Protein AF-A0A7D9J561-F1 (afdb_monomer_lite)

pLDDT: mean 84.23, std 17.69, range [35.81, 98.06]

InterPro domains:
  IPR003958 Transcription factor CBF/NF-Y/archaeal histone domain [PF00808] (13-58)
  IPR009072 Histone-fold [G3DSA:1.10.20.10] (4-69)
  IPR009072 Histone-fold [SSF47113] (13-59)
  IPR050568 Transcription/DNA replication regulator [PTHR10252] (4-58)

Structure (mmCIF, N/CA/C/O backbone):
data_AF-A0A7D9J561-F1
#
_entry.id   AF-A0A7D9J561-F1
#
loop_
_atom_site.group_PDB
_atom_site.id
_atom_site.type_symbol
_atom_site.label_atom_id
_atom_site.label_alt_id
_atom_site.label_comp_id
_atom_site.label_asym_id
_atom_site.label_entity_id
_atom_site.label_seq_id
_atom_site.pdbx_PDB_ins_code
_atom_site.Cartn_x
_atom_site.Cartn_y
_atom_site.Cartn_z
_atom_site.occupancy
_atom_site.B_iso_or_equiv
_atom_site.auth_seq_id
_atom_site.auth_comp_id
_atom_site.auth_asym_id
_atom_site.auth_atom_id
_atom_site.pdbx_PDB_model_num
ATOM 1 N N . MET A 1 1 ? 23.301 -20.446 25.105 1.00 35.81 1 MET A N 1
ATOM 2 C CA . MET A 1 1 ? 22.258 -19.406 24.994 1.00 35.81 1 MET A CA 1
ATOM 3 C C . MET A 1 1 ? 22.082 -19.138 23.512 1.00 35.81 1 MET A C 1
ATOM 5 O O . MET A 1 1 ? 23.030 -18.684 22.892 1.00 35.81 1 MET A O 1
ATOM 9 N N . ALA A 1 2 ? 20.969 -19.571 22.919 1.00 36.94 2 ALA A N 1
ATOM 10 C CA . ALA A 1 2 ? 20.708 -19.367 21.496 1.00 36.94 2 ALA A CA 1
ATOM 11 C C . A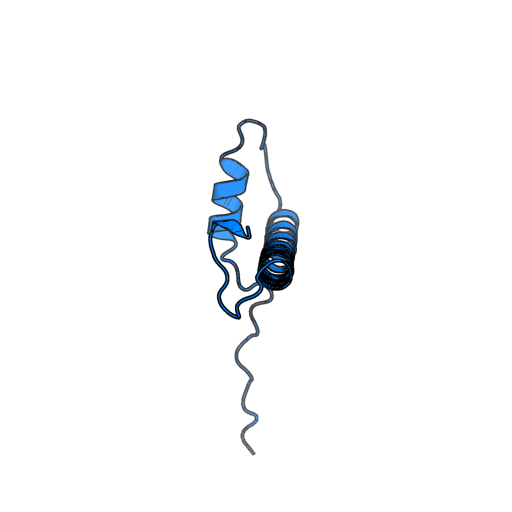LA A 1 2 ? 19.969 -18.038 21.341 1.00 36.94 2 ALA A C 1
ATOM 13 O O . ALA A 1 2 ? 18.822 -17.910 21.769 1.00 36.94 2 ALA A O 1
ATOM 14 N N . GLU A 1 3 ? 20.660 -17.044 20.796 1.00 36.47 3 GLU A N 1
ATOM 15 C CA . GLU A 1 3 ? 20.073 -15.763 20.433 1.00 36.47 3 GLU A CA 1
ATOM 16 C C . GLU A 1 3 ? 19.105 -16.006 19.271 1.00 36.47 3 GLU A C 1
ATOM 18 O O . GLU A 1 3 ? 19.481 -16.431 18.177 1.00 36.47 3 GLU A O 1
ATOM 23 N N . LYS A 1 4 ? 17.815 -15.853 19.558 1.00 37.78 4 LYS A N 1
ATOM 24 C CA . LYS A 1 4 ? 16.736 -16.006 18.592 1.00 37.78 4 LYS A CA 1
ATOM 25 C C . LYS A 1 4 ? 16.792 -14.780 17.684 1.00 37.78 4 LYS A C 1
ATOM 27 O O . LYS A 1 4 ? 16.393 -13.700 18.106 1.00 37.78 4 LYS A O 1
ATOM 32 N N . ILE A 1 5 ? 17.311 -14.944 16.470 1.00 46.19 5 ILE A N 1
ATOM 33 C CA . ILE A 1 5 ? 17.265 -13.917 15.424 1.00 46.19 5 ILE A CA 1
ATOM 34 C C . ILE A 1 5 ? 15.779 -13.610 15.183 1.00 46.19 5 ILE A C 1
ATOM 36 O O . ILE A 1 5 ? 15.057 -14.433 14.614 1.00 46.19 5 ILE A O 1
ATOM 40 N N . GLU A 1 6 ? 15.290 -12.476 15.699 1.00 44.44 6 GLU A N 1
ATOM 41 C CA . GLU A 1 6 ? 13.983 -11.933 15.327 1.00 44.44 6 GLU A CA 1
ATOM 42 C C . GLU A 1 6 ? 13.978 -11.809 13.803 1.00 44.44 6 GLU A C 1
ATOM 44 O O . GLU A 1 6 ? 14.793 -11.078 13.242 1.00 44.44 6 GLU A O 1
ATOM 49 N N . GLY A 1 7 ? 13.116 -12.588 13.140 1.00 45.25 7 GLY A N 1
ATOM 50 C CA . GLY A 1 7 ? 13.047 -12.652 11.684 1.00 45.25 7 GLY A CA 1
ATOM 51 C C . GLY A 1 7 ? 13.018 -11.251 11.086 1.00 45.25 7 GLY A C 1
ATOM 52 O O . GLY A 1 7 ? 12.270 -10.405 11.574 1.00 45.25 7 GLY A O 1
ATOM 53 N N . GLU A 1 8 ? 13.867 -11.024 10.079 1.00 44.69 8 GLU A N 1
ATOM 54 C CA . GLU A 1 8 ? 14.037 -9.756 9.367 1.00 44.69 8 GLU A CA 1
ATOM 55 C C . GLU A 1 8 ? 12.713 -8.990 9.295 1.00 44.69 8 GLU A C 1
ATOM 57 O O . GLU A 1 8 ? 11.808 -9.343 8.530 1.00 44.69 8 GLU A O 1
ATOM 62 N N . LYS A 1 9 ? 12.569 -7.951 10.129 1.00 57.38 9 LYS A N 1
ATOM 63 C CA . LYS A 1 9 ? 11.431 -7.037 10.045 1.00 57.38 9 LYS A CA 1
ATOM 64 C C . LYS A 1 9 ? 11.522 -6.401 8.670 1.00 57.38 9 LYS A C 1
ATOM 66 O O . LYS A 1 9 ? 12.347 -5.514 8.453 1.00 57.38 9 LYS A O 1
ATOM 71 N N . LYS A 1 10 ? 10.717 -6.894 7.722 1.00 70.75 10 LYS A N 1
ATOM 72 C CA . LYS A 1 10 ? 10.609 -6.280 6.402 1.00 70.75 10 LYS A CA 1
ATOM 73 C C . LYS A 1 10 ? 10.358 -4.800 6.630 1.00 70.75 1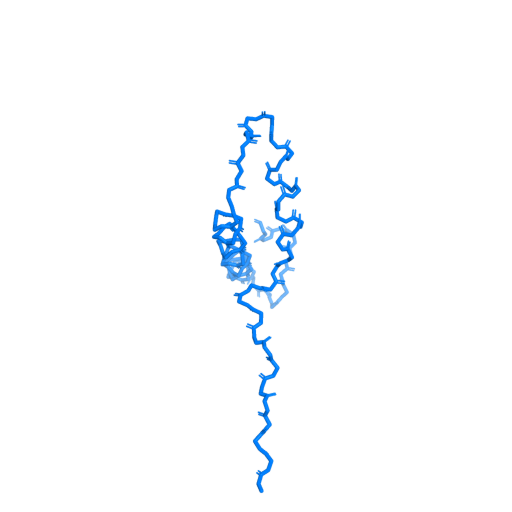0 LYS A C 1
ATOM 75 O O . LYS A 1 10 ? 9.405 -4.428 7.312 1.00 70.75 10 LYS A O 1
ATOM 80 N N . LEU A 1 11 ? 11.241 -3.969 6.079 1.00 86.94 11 LEU A N 1
ATOM 81 C CA . LEU A 1 11 ? 11.169 -2.529 6.283 1.00 86.94 11 LEU A CA 1
ATOM 82 C C . LEU A 1 11 ? 9.824 -1.976 5.821 1.00 86.94 11 LEU A C 1
ATOM 84 O O . LEU A 1 11 ? 9.394 -0.994 6.392 1.00 86.94 11 LEU A O 1
ATOM 88 N N . VAL A 1 12 ? 9.147 -2.621 4.866 1.00 92.56 12 VAL A N 1
ATOM 89 C CA . VAL A 1 12 ? 7.761 -2.363 4.439 1.00 92.56 12 VAL A CA 1
ATOM 90 C C . VAL A 1 12 ? 6.935 -3.652 4.489 1.00 92.56 12 VAL A C 1
ATOM 92 O O . VAL A 1 12 ? 7.428 -4.736 4.176 1.00 92.56 12 VAL A O 1
ATOM 95 N N . SER A 1 13 ? 5.666 -3.521 4.850 1.00 93.12 13 SER A N 1
ATOM 96 C CA . SER A 1 13 ? 4.646 -4.569 4.834 1.00 93.12 13 SER A CA 1
ATOM 97 C C . SER A 1 13 ? 4.024 -4.740 3.446 1.00 93.12 13 SER A C 1
ATOM 99 O O . SER A 1 13 ? 3.658 -5.854 3.066 1.00 93.12 13 SER A O 1
ATOM 101 N N . LEU A 1 14 ? 3.914 -3.657 2.667 1.00 94.62 14 LEU A N 1
ATOM 102 C CA . LEU A 1 14 ? 3.353 -3.705 1.317 1.00 94.62 14 LEU A CA 1
ATOM 103 C C . LEU A 1 14 ? 4.368 -4.241 0.287 1.00 94.62 14 LEU A C 1
ATOM 105 O O . LEU A 1 14 ? 5.543 -3.862 0.299 1.00 94.62 14 LEU A O 1
ATOM 109 N N . PRO A 1 15 ? 3.938 -5.093 -0.664 1.00 95.25 15 PRO A N 1
ATOM 110 C CA . PRO A 1 15 ? 4.831 -5.640 -1.678 1.00 95.25 15 PRO A CA 1
ATOM 111 C C . PRO A 1 15 ? 5.251 -4.569 -2.698 1.00 95.25 15 PRO A C 1
ATOM 113 O O . PRO A 1 15 ? 4.446 -4.122 -3.517 1.00 95.25 15 PRO A O 1
ATOM 116 N N . LEU A 1 16 ? 6.544 -4.219 -2.714 1.00 95.38 16 LEU A N 1
ATOM 117 C CA . LEU A 1 16 ? 7.116 -3.187 -3.599 1.00 95.38 16 LEU A CA 1
ATOM 118 C C . LEU A 1 16 ? 6.828 -3.425 -5.090 1.00 95.38 16 LEU A C 1
ATOM 120 O O . LEU A 1 16 ? 6.609 -2.473 -5.836 1.00 95.38 16 LEU A O 1
ATOM 124 N N . ALA A 1 17 ? 6.783 -4.686 -5.532 1.00 95.31 17 ALA A N 1
ATOM 125 C CA . ALA A 1 17 ? 6.440 -5.024 -6.913 1.00 95.31 17 ALA A CA 1
ATOM 126 C C . ALA A 1 17 ? 5.026 -4.544 -7.286 1.00 95.31 17 ALA A C 1
ATOM 128 O O . ALA A 1 17 ? 4.831 -3.986 -8.364 1.00 95.31 17 ALA A O 1
ATOM 129 N N . ARG A 1 18 ? 4.055 -4.689 -6.373 1.00 96.75 18 ARG A N 1
ATOM 130 C CA . ARG A 1 18 ? 2.677 -4.240 -6.597 1.00 96.75 18 ARG A CA 1
ATOM 131 C C . ARG A 1 18 ? 2.583 -2.720 -6.605 1.00 96.75 18 ARG A C 1
ATOM 133 O O . ARG A 1 18 ? 1.921 -2.180 -7.486 1.00 96.75 18 ARG A O 1
ATOM 140 N N . ILE A 1 19 ? 3.282 -2.054 -5.682 1.00 96.62 19 ILE A N 1
ATOM 141 C CA . ILE A 1 19 ? 3.394 -0.589 -5.647 1.00 96.62 19 ILE A CA 1
ATOM 142 C C . ILE A 1 19 ? 3.945 -0.080 -6.982 1.00 96.62 19 ILE A C 1
ATOM 144 O O . ILE A 1 19 ? 3.319 0.756 -7.624 1.00 96.62 19 ILE A O 1
ATOM 148 N N . LYS A 1 20 ? 5.043 -0.665 -7.473 1.00 95.00 20 LYS A N 1
ATOM 149 C CA . LYS A 1 20 ? 5.633 -0.320 -8.772 1.00 95.00 20 LYS A CA 1
ATOM 150 C C . LYS A 1 20 ? 4.650 -0.495 -9.932 1.00 95.00 20 LYS A C 1
ATOM 152 O O . LYS A 1 20 ? 4.584 0.375 -10.794 1.00 95.00 20 LYS A O 1
ATOM 157 N N . THR A 1 21 ? 3.901 -1.600 -9.974 1.00 95.88 21 THR A N 1
ATOM 158 C CA . THR A 1 21 ? 2.888 -1.833 -11.018 1.00 95.88 21 THR A CA 1
ATOM 159 C C . THR A 1 21 ? 1.783 -0.780 -10.987 1.00 95.88 21 THR A C 1
ATOM 161 O O . THR A 1 21 ? 1.401 -0.298 -12.046 1.00 95.88 21 THR A O 1
ATOM 164 N N . ILE A 1 22 ? 1.292 -0.410 -9.800 1.00 96.25 22 ILE A N 1
ATOM 165 C CA . ILE A 1 22 ? 0.263 0.630 -9.644 1.00 96.25 22 ILE A CA 1
ATOM 166 C C . ILE A 1 22 ? 0.814 1.991 -10.068 1.00 96.25 22 ILE A C 1
ATOM 168 O O . ILE A 1 22 ? 0.170 2.696 -10.828 1.00 96.25 22 ILE A O 1
ATOM 172 N N . MET A 1 23 ? 2.027 2.356 -9.647 1.00 95.19 23 MET A N 1
ATOM 173 C CA . MET A 1 23 ? 2.615 3.630 -10.064 1.00 95.19 23 MET A CA 1
ATOM 174 C C . MET A 1 23 ? 2.746 3.703 -11.599 1.00 95.19 23 MET A C 1
ATOM 176 O O . MET A 1 23 ? 2.404 4.717 -12.203 1.00 95.19 23 MET A O 1
ATOM 180 N N . LYS A 1 24 ? 3.169 2.601 -12.240 1.00 93.69 24 LYS A N 1
ATOM 181 C CA . LYS A 1 24 ? 3.327 2.491 -13.701 1.00 93.69 24 LYS A CA 1
ATOM 182 C C . LYS A 1 24 ? 2.019 2.461 -14.492 1.00 93.69 24 LYS A C 1
ATOM 184 O O . LYS A 1 24 ? 2.078 2.517 -15.715 1.00 93.69 24 LYS A O 1
ATOM 189 N N . SER A 1 25 ? 0.859 2.336 -13.844 1.00 94.50 25 SER A N 1
ATOM 190 C CA . SER A 1 25 ? -0.416 2.432 -14.563 1.00 94.50 25 SER A CA 1
ATOM 191 C C . SER A 1 25 ? -0.763 3.871 -14.946 1.00 94.50 25 SER A C 1
ATOM 193 O O . SER A 1 25 ? -1.696 4.073 -15.716 1.00 94.50 25 SER A O 1
ATOM 195 N N . SER A 1 26 ? -0.043 4.864 -14.411 1.00 91.12 26 SER A N 1
ATOM 196 C CA . SER A 1 26 ? -0.165 6.252 -14.848 1.00 91.12 26 SER A CA 1
ATOM 197 C C . SER A 1 26 ? 0.579 6.473 -16.175 1.00 91.12 26 SER A C 1
ATOM 199 O O . SER A 1 26 ? 1.757 6.109 -16.258 1.00 91.12 26 SER A O 1
ATOM 201 N N . PRO A 1 27 ? -0.054 7.094 -17.190 1.00 87.69 27 PRO A N 1
ATOM 202 C CA . PRO A 1 27 ? 0.582 7.373 -18.481 1.00 87.69 27 PRO A CA 1
ATOM 203 C C . PRO A 1 27 ? 1.761 8.353 -18.374 1.00 87.69 27 PRO A C 1
ATOM 205 O O . PRO A 1 27 ? 2.673 8.297 -19.194 1.00 87.69 27 PRO A O 1
ATOM 208 N N . ASP A 1 28 ? 1.783 9.197 -17.341 1.00 88.56 28 ASP A N 1
ATOM 209 C CA . ASP A 1 28 ? 2.826 10.212 -17.137 1.00 88.56 28 ASP A CA 1
ATOM 210 C C . ASP A 1 28 ? 4.047 9.673 -16.378 1.00 88.56 28 ASP A C 1
ATOM 212 O O . ASP A 1 28 ? 5.037 10.378 -16.162 1.00 88.56 28 ASP A O 1
ATOM 216 N N . MET A 1 29 ? 3.999 8.415 -15.936 1.00 87.00 29 MET A N 1
ATOM 217 C CA . MET A 1 29 ? 5.097 7.828 -15.191 1.00 87.00 29 MET A CA 1
ATOM 218 C C . MET A 1 29 ? 6.19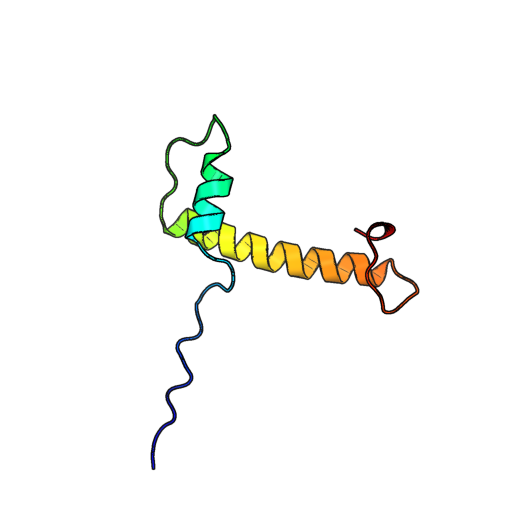9 7.333 -16.132 1.00 87.00 29 MET A C 1
ATOM 220 O O . MET A 1 29 ? 6.100 6.258 -16.718 1.00 87.00 29 MET A O 1
ATOM 224 N N . SER A 1 30 ? 7.309 8.068 -16.192 1.00 80.75 30 SER A N 1
ATOM 225 C CA . SER A 1 30 ? 8.490 7.657 -16.957 1.00 80.75 30 SER A CA 1
ATOM 226 C C . SER A 1 30 ? 9.294 6.562 -16.235 1.00 80.75 30 SER A C 1
ATOM 228 O O . SER A 1 30 ? 9.295 5.404 -16.649 1.00 80.75 30 SER A O 1
ATOM 230 N N . HIS A 1 31 ? 9.968 6.900 -15.132 1.00 81.25 31 HIS A N 1
ATOM 231 C CA . HIS A 1 31 ? 10.805 5.984 -14.353 1.00 81.25 31 HIS A CA 1
ATOM 232 C C . HIS A 1 31 ? 10.772 6.349 -12.862 1.00 81.25 31 HIS A C 1
ATOM 234 O O . HIS A 1 31 ? 10.993 7.499 -12.500 1.00 81.25 31 HIS A O 1
ATOM 240 N N . ALA A 1 32 ? 10.552 5.361 -11.987 1.00 86.06 32 ALA A N 1
ATOM 241 C CA . ALA A 1 32 ? 10.743 5.510 -10.541 1.00 86.06 32 ALA A CA 1
ATOM 242 C C . ALA A 1 32 ? 11.912 4.659 -10.049 1.00 86.06 32 ALA A C 1
ATOM 244 O O . ALA A 1 32 ? 11.989 3.460 -10.344 1.00 86.06 32 ALA A O 1
ATOM 245 N N . GLY A 1 33 ? 12.782 5.291 -9.261 1.00 92.19 33 GLY A N 1
ATOM 246 C CA . GLY A 1 33 ? 13.858 4.625 -8.539 1.00 92.19 33 GLY A CA 1
ATOM 247 C C . GLY A 1 33 ? 13.334 3.748 -7.400 1.00 92.19 33 GLY A C 1
ATOM 248 O O . GLY A 1 33 ? 12.198 3.894 -6.943 1.00 92.19 33 GLY A O 1
ATOM 249 N N . GLN A 1 34 ? 14.178 2.830 -6.926 1.00 93.00 34 GLN A N 1
ATOM 250 C CA . GLN A 1 34 ? 13.826 1.910 -5.840 1.00 93.00 34 GLN A CA 1
ATOM 251 C C . GLN A 1 34 ? 13.464 2.650 -4.544 1.00 93.00 34 GLN A C 1
ATOM 253 O O . GLN A 1 34 ? 12.504 2.269 -3.878 1.00 93.00 34 GLN A O 1
ATOM 258 N N . GLU A 1 35 ? 14.172 3.735 -4.228 1.00 94.31 35 GLU A N 1
ATOM 259 C CA . GLU A 1 35 ? 13.889 4.579 -3.062 1.00 94.31 35 GLU A CA 1
ATOM 260 C C . GLU A 1 35 ? 12.517 5.251 -3.162 1.00 94.31 35 GLU A C 1
ATOM 262 O O . GLU A 1 35 ? 11.760 5.248 -2.198 1.00 94.31 35 GLU A O 1
ATOM 267 N N . SER A 1 36 ? 12.135 5.748 -4.343 1.00 94.88 36 SER A N 1
ATOM 268 C CA . SER A 1 36 ? 10.810 6.339 -4.560 1.00 94.88 36 SER A CA 1
ATOM 269 C C . SER A 1 36 ? 9.697 5.309 -4.357 1.00 94.88 36 SER A C 1
ATOM 271 O O . SER A 1 36 ? 8.699 5.600 -3.706 1.00 94.88 36 SER A O 1
ATOM 273 N N . ILE A 1 37 ? 9.878 4.086 -4.869 1.00 95.56 37 ILE A N 1
ATOM 274 C CA . ILE A 1 37 ? 8.911 2.990 -4.689 1.00 95.56 37 ILE A CA 1
ATOM 275 C C . ILE A 1 37 ? 8.803 2.616 -3.203 1.00 95.56 37 ILE A C 1
ATOM 277 O O . ILE A 1 37 ? 7.701 2.397 -2.703 1.00 95.56 37 ILE A O 1
ATOM 281 N N . PHE A 1 38 ? 9.928 2.577 -2.486 1.00 96.25 38 PHE A N 1
ATOM 282 C CA . PHE A 1 38 ? 9.962 2.326 -1.045 1.00 96.25 38 PHE A CA 1
ATOM 283 C C . PHE A 1 38 ? 9.248 3.425 -0.245 1.00 96.25 38 PHE A C 1
ATOM 285 O O . PHE A 1 38 ? 8.418 3.123 0.612 1.00 96.25 38 PHE A O 1
ATOM 292 N N . MET A 1 39 ? 9.510 4.696 -0.557 1.00 96.38 39 MET A N 1
ATOM 293 C CA . MET A 1 39 ? 8.858 5.837 0.089 1.00 96.38 39 MET A CA 1
ATOM 294 C C . MET A 1 39 ? 7.351 5.838 -0.156 1.00 96.38 39 MET A C 1
ATOM 296 O O . MET A 1 39 ? 6.581 6.043 0.779 1.00 96.38 39 MET A O 1
ATOM 300 N N . VAL A 1 40 ? 6.912 5.541 -1.383 1.00 96.56 40 VAL A N 1
ATOM 301 C CA . VAL A 1 40 ? 5.484 5.401 -1.695 1.00 96.56 40 VAL A CA 1
ATOM 302 C C . VAL A 1 40 ? 4.867 4.236 -0.926 1.00 96.56 40 VAL A C 1
ATOM 304 O O . VAL A 1 40 ? 3.777 4.392 -0.381 1.00 96.56 40 VAL A O 1
ATOM 307 N N . ALA A 1 41 ? 5.553 3.095 -0.812 1.00 97.31 41 ALA A N 1
ATOM 308 C CA . ALA A 1 41 ? 5.075 1.984 0.010 1.00 97.31 41 ALA A CA 1
ATOM 309 C C . ALA A 1 41 ? 4.872 2.415 1.473 1.00 97.31 41 ALA A C 1
ATOM 311 O O . ALA A 1 41 ? 3.822 2.138 2.049 1.00 97.31 41 ALA A O 1
ATOM 312 N N . LYS A 1 42 ? 5.815 3.179 2.041 1.00 96.88 42 LYS A N 1
ATOM 313 C CA . LYS A 1 42 ? 5.688 3.719 3.400 1.00 96.88 42 LYS A CA 1
ATOM 314 C C . LYS A 1 42 ? 4.576 4.732 3.574 1.00 96.88 42 LYS A C 1
ATOM 316 O O . LYS A 1 42 ? 3.803 4.624 4.522 1.00 96.88 42 LYS A O 1
ATOM 321 N N . ALA A 1 43 ? 4.459 5.675 2.652 1.00 97.56 43 ALA A N 1
ATOM 322 C CA . ALA A 1 43 ? 3.363 6.630 2.663 1.00 97.56 43 ALA A CA 1
ATOM 323 C C . ALA A 1 43 ? 2.003 5.918 2.560 1.00 97.56 43 ALA A C 1
ATOM 325 O O . ALA A 1 43 ? 1.069 6.282 3.264 1.00 97.56 43 ALA A O 1
ATOM 326 N N . THR A 1 44 ? 1.909 4.863 1.745 1.00 98.06 44 THR A N 1
ATOM 327 C CA . THR A 1 44 ? 0.676 4.081 1.576 1.00 98.06 44 THR A CA 1
ATOM 328 C C . THR A 1 44 ? 0.305 3.321 2.851 1.00 98.06 44 THR A C 1
ATOM 330 O O . THR A 1 44 ? -0.866 3.283 3.212 1.00 98.06 44 THR A O 1
ATOM 333 N N . GLU A 1 45 ? 1.277 2.750 3.567 1.00 96.94 45 GLU A N 1
ATOM 334 C CA . GLU A 1 45 ? 1.033 2.105 4.868 1.00 96.94 45 GLU A CA 1
ATOM 335 C C . GLU A 1 45 ? 0.456 3.090 5.887 1.00 96.94 45 GLU A C 1
ATOM 337 O O . GLU A 1 45 ? -0.579 2.816 6.494 1.00 96.94 45 GLU A O 1
ATOM 342 N N . LEU A 1 46 ? 1.087 4.260 6.019 1.00 97.25 46 LEU A N 1
ATOM 343 C CA . LEU A 1 46 ? 0.629 5.316 6.923 1.00 97.25 46 LEU A CA 1
ATOM 344 C C . LEU A 1 46 ? -0.748 5.853 6.521 1.00 97.25 46 LEU A C 1
ATOM 346 O O . LEU A 1 46 ? -1.582 6.116 7.383 1.00 97.25 46 LEU A O 1
ATOM 350 N N . PHE A 1 47 ? -1.004 5.985 5.218 1.00 97.88 47 PHE A N 1
ATOM 351 C CA . PHE A 1 47 ? -2.297 6.416 4.702 1.00 97.88 47 PHE A CA 1
ATOM 352 C C . PHE A 1 47 ? -3.410 5.427 5.059 1.00 97.88 47 PHE A C 1
ATOM 354 O O . PHE A 1 47 ? -4.459 5.851 5.530 1.00 97.88 47 PHE A O 1
ATOM 361 N N . VAL A 1 48 ? -3.186 4.120 4.886 1.00 96.75 48 VAL A N 1
ATOM 362 C CA . VAL A 1 48 ? -4.180 3.093 5.242 1.00 96.75 48 VAL A CA 1
ATOM 363 C C . VAL A 1 48 ? -4.444 3.081 6.747 1.00 96.75 48 VAL A C 1
ATOM 365 O O . VAL A 1 48 ? -5.598 2.994 7.161 1.00 96.75 48 VAL A O 1
ATOM 368 N N . GLU A 1 49 ? -3.399 3.204 7.571 1.00 95.75 49 GLU A N 1
ATOM 369 C CA . GLU A 1 49 ? -3.551 3.304 9.026 1.00 95.75 49 GLU A CA 1
ATOM 370 C C . GLU A 1 49 ? -4.372 4.537 9.422 1.00 95.75 49 GLU A C 1
ATOM 372 O O . GLU A 1 49 ? -5.292 4.440 10.237 1.00 95.75 49 GLU A O 1
ATOM 377 N N . TYR A 1 50 ? -4.053 5.691 8.838 1.00 96.25 50 TYR A N 1
ATOM 378 C CA . TYR A 1 50 ? -4.780 6.931 9.074 1.00 96.25 50 TYR A CA 1
ATOM 379 C C . TYR A 1 50 ? -6.245 6.808 8.647 1.00 96.25 50 TYR A C 1
ATOM 381 O O . TYR A 1 50 ? -7.135 7.063 9.454 1.00 96.25 50 TYR A O 1
ATOM 389 N N . LEU A 1 51 ? -6.494 6.335 7.424 1.00 95.00 51 LEU A N 1
ATOM 390 C CA . LEU A 1 51 ? -7.834 6.145 6.878 1.00 95.00 51 LEU A CA 1
ATOM 391 C C . LEU A 1 51 ? -8.680 5.234 7.776 1.00 95.00 51 LEU A C 1
ATOM 393 O O . LEU A 1 51 ? -9.818 5.564 8.093 1.00 95.00 51 LEU A O 1
ATOM 397 N N . ALA A 1 52 ? -8.112 4.121 8.248 1.00 92.94 52 ALA A N 1
ATOM 398 C CA . ALA A 1 52 ? -8.803 3.207 9.153 1.00 92.94 52 ALA A CA 1
ATOM 399 C C . ALA A 1 52 ? -9.147 3.862 10.503 1.00 92.94 52 ALA A C 1
ATOM 401 O O . ALA A 1 52 ? -10.239 3.650 11.031 1.00 92.94 52 ALA A O 1
ATOM 402 N N . LYS A 1 53 ? -8.234 4.668 11.062 1.00 92.94 53 LYS A N 1
ATOM 403 C CA . LYS A 1 53 ? -8.470 5.394 12.319 1.00 92.94 53 LYS A CA 1
ATOM 404 C C . LYS A 1 53 ? -9.548 6.460 12.170 1.00 92.94 53 LYS A C 1
ATOM 406 O O . LYS A 1 53 ? -10.401 6.558 13.048 1.00 92.94 53 LYS A O 1
ATOM 411 N N . GLU A 1 54 ? -9.524 7.243 11.095 1.00 93.38 54 GLU A N 1
ATOM 412 C CA . GLU A 1 54 ? -10.542 8.270 10.854 1.00 93.38 54 GLU A CA 1
ATOM 413 C C . GLU A 1 54 ? -11.916 7.643 10.603 1.00 93.38 54 GLU A C 1
ATOM 415 O O . GLU A 1 54 ? -12.886 8.027 11.253 1.00 93.38 54 GLU A O 1
ATOM 420 N N . ALA A 1 55 ? -11.984 6.585 9.792 1.00 91.44 55 ALA A N 1
ATOM 421 C CA . ALA A 1 55 ? -13.233 5.871 9.549 1.00 91.44 55 ALA A CA 1
ATOM 422 C C . ALA A 1 55 ? -13.840 5.281 10.830 1.00 91.44 55 ALA A C 1
ATOM 424 O O . ALA A 1 55 ? -15.054 5.313 11.042 1.00 91.44 55 ALA A O 1
ATOM 425 N N . HIS A 1 56 ? -12.994 4.775 11.730 1.00 89.75 56 HIS A N 1
ATOM 426 C CA . HIS A 1 56 ? -13.444 4.297 13.032 1.00 89.75 56 HIS A CA 1
ATOM 427 C C . HIS A 1 56 ? -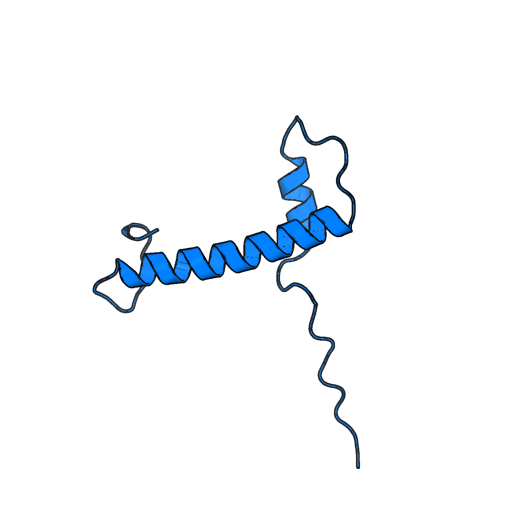13.928 5.436 13.948 1.00 89.75 56 HIS A C 1
ATOM 429 O O . HIS A 1 56 ? -14.840 5.223 14.739 1.00 89.75 56 HIS A O 1
ATOM 435 N N . LYS A 1 57 ? -13.352 6.645 13.868 1.00 88.00 57 LYS A N 1
ATOM 436 C CA . LYS A 1 57 ? -13.806 7.797 14.673 1.00 88.00 57 LYS A CA 1
ATOM 437 C C . LYS A 1 57 ? -15.196 8.284 14.268 1.00 88.00 57 LYS A C 1
ATOM 439 O O . LYS A 1 57 ? -15.966 8.683 15.138 1.00 88.00 57 LYS A O 1
ATOM 444 N N . GLU A 1 58 ? -15.518 8.266 12.975 1.00 77.62 58 GLU A N 1
ATOM 445 C CA . GLU A 1 58 ? -16.853 8.642 12.487 1.00 77.62 58 GLU A CA 1
ATOM 446 C C . GLU A 1 58 ? -17.914 7.580 12.815 1.00 77.62 58 GLU A C 1
ATOM 448 O O . GLU A 1 58 ? -19.098 7.882 13.009 1.00 77.62 58 GLU A O 1
ATOM 453 N N . GLY A 1 59 ? -17.490 6.320 12.922 1.00 69.44 59 GLY A N 1
ATOM 454 C CA . GLY A 1 59 ? -18.328 5.215 13.351 1.00 69.44 59 GLY A CA 1
ATOM 455 C C . GLY A 1 59 ? -18.739 5.333 14.821 1.00 69.44 59 GLY A C 1
ATOM 456 O O . GLY A 1 59 ? -17.924 5.295 15.732 1.00 69.44 59 GLY A O 1
ATOM 457 N N . LYS A 1 60 ? -20.048 5.348 15.095 1.00 66.94 60 LYS A N 1
ATOM 458 C CA . LYS A 1 60 ? -20.576 5.132 16.463 1.00 66.94 60 LYS A CA 1
ATOM 459 C C . LYS A 1 60 ? -20.432 3.677 16.939 1.00 66.94 60 LYS A C 1
ATOM 461 O O . LYS A 1 60 ? -20.827 3.350 18.055 1.00 66.94 60 LYS A O 1
ATOM 466 N N . LYS A 1 61 ? -19.965 2.790 16.059 1.00 73.81 61 LYS A N 1
ATOM 467 C CA . LYS A 1 61 ? -19.863 1.344 16.254 1.00 73.81 61 LYS A CA 1
ATOM 468 C C . LYS A 1 61 ? -18.396 0.929 16.117 1.00 73.81 61 LYS A C 1
ATOM 470 O O . LYS A 1 61 ? -17.683 1.557 15.344 1.00 73.81 61 LYS A O 1
ATOM 475 N N . PRO A 1 62 ? -17.973 -0.152 16.791 1.00 77.31 62 PRO A N 1
ATOM 476 C CA . PRO A 1 62 ? -16.602 -0.667 16.701 1.00 77.31 62 PRO A CA 1
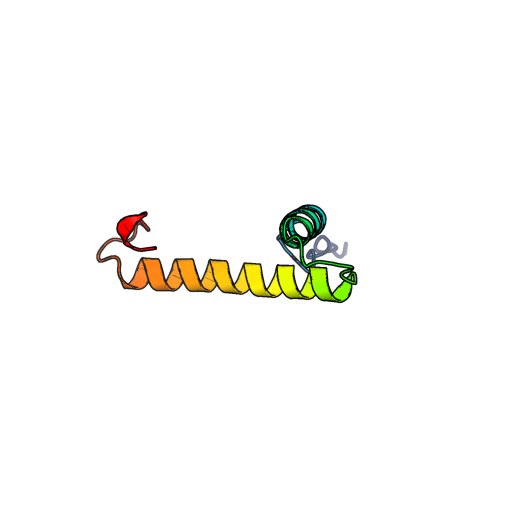ATOM 477 C C . PRO A 1 62 ? -16.242 -1.244 15.318 1.00 77.31 62 PRO A C 1
ATOM 479 O O . PRO A 1 62 ? -15.096 -1.603 15.067 1.00 77.31 62 PRO A O 1
ATOM 482 N N . GLU A 1 63 ? -17.220 -1.371 14.422 1.00 85.62 63 GLU A N 1
ATOM 483 C CA . GLU A 1 63 ? -17.053 -1.903 13.073 1.00 85.62 63 GLU A CA 1
ATOM 484 C C . GLU A 1 63 ? -16.820 -0.764 12.074 1.00 85.62 63 GLU A C 1
ATOM 486 O O . GLU A 1 63 ? -17.631 0.160 11.976 1.00 85.62 63 GLU A O 1
ATOM 491 N N . VAL A 1 64 ? -15.750 -0.861 11.281 1.00 85.88 64 VAL A N 1
ATOM 492 C CA . VAL A 1 64 ? -15.515 0.044 10.148 1.00 85.88 64 VAL A CA 1
ATOM 493 C C . VAL A 1 64 ? -16.378 -0.407 8.972 1.00 85.88 64 VAL A C 1
ATOM 495 O O . VAL A 1 64 ? -16.301 -1.556 8.538 1.00 85.88 64 VAL A O 1
ATOM 498 N N . SER A 1 65 ? -17.206 0.498 8.449 1.00 87.69 65 SER A N 1
ATOM 499 C CA . SER A 1 65 ? -18.089 0.228 7.311 1.00 87.69 65 SER A CA 1
ATOM 500 C C . SER A 1 65 ? -17.670 1.034 6.084 1.00 87.69 65 SER A C 1
ATOM 502 O O . SER A 1 65 ? -16.984 2.043 6.199 1.00 87.69 65 SER A O 1
ATOM 504 N N . TYR A 1 66 ? -18.146 0.649 4.899 1.00 88.12 66 TYR A N 1
ATOM 505 C CA . TYR A 1 66 ? -17.869 1.420 3.682 1.00 88.12 66 TYR A CA 1
ATOM 506 C C . TYR A 1 66 ? -18.434 2.850 3.729 1.00 88.12 66 TYR A C 1
ATOM 508 O O . TYR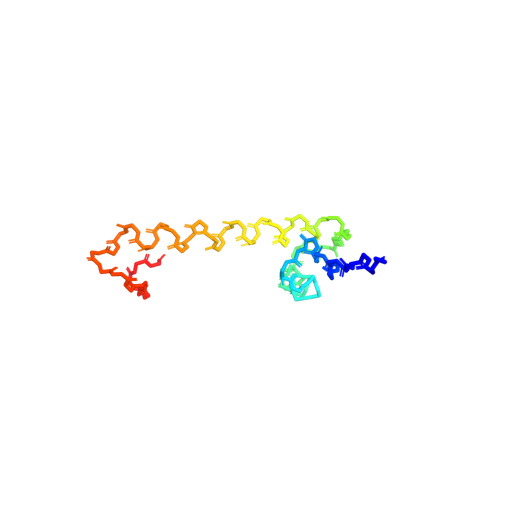 A 1 66 ? -17.917 3.732 3.067 1.00 88.12 66 TYR A O 1
ATOM 516 N N . LYS A 1 67 ? -19.486 3.098 4.521 1.00 86.50 67 LYS A N 1
ATOM 517 C CA . LYS A 1 67 ? -20.097 4.433 4.651 1.00 86.50 67 LYS A CA 1
ATOM 518 C C . LYS A 1 67 ? -19.265 5.412 5.482 1.00 86.50 67 LYS A C 1
ATOM 520 O O . LYS A 1 67 ? -19.603 6.586 5.501 1.00 86.50 67 LYS A O 1
ATOM 525 N N . SER A 1 68 ? -18.275 4.911 6.218 1.00 82.44 68 SER A N 1
ATOM 526 C CA . SER A 1 68 ? -17.384 5.705 7.068 1.00 82.44 68 SER A CA 1
ATOM 527 C C . SER A 1 68 ? -15.984 5.868 6.464 1.00 82.44 68 SER A C 1
ATOM 529 O O . SER A 1 68 ? -15.111 6.394 7.136 1.00 82.44 68 SER A O 1
ATOM 531 N N . LEU A 1 69 ? -15.744 5.353 5.251 1.00 81.81 69 LEU A N 1
ATOM 532 C CA . LEU A 1 69 ? -14.514 5.567 4.476 1.00 81.81 69 LEU A CA 1
ATOM 533 C C . LEU A 1 69 ? -14.722 6.716 3.489 1.00 81.81 69 LEU A C 1
ATOM 535 O O . LEU A 1 69 ? -13.730 7.435 3.242 1.00 81.81 69 LEU A O 1
#

Organism: Paramuricea clavata (NCBI:txid317549)

Sequence (69 aa):
MAEKIEGEKKLVSLPLARIKTIMKSSPDMSHAGQESIFMVAKATELFVEYLAKEAHKEGKKPEVSYKSL

Foldseek 3Di:
DDDDPPPPPPPAPDDLVVLVVVQVVDPPDDDDDPVRSVVSRVVVVVVVVVLQVQLCVVDPDNDRDPVSD

Radius of gyration: 17.15 Å; chains: 1; bounding box: 43×30×44 Å

Secondary structure (DSSP, 8-state):
----------S-SS-HHHHHHHHTTSTT-----HHHHHHHHHHHHHHHHHHHHHHHHH-SSSS--GGG-